Protein AF-A0A2I0L5Y5-F1 (afdb_monomer)

Organism: Punica granatum (NCBI:txid22663)

Structure (mmCIF, N/CA/C/O backbone):
data_AF-A0A2I0L5Y5-F1
#
_entry.id   AF-A0A2I0L5Y5-F1
#
loop_
_atom_site.group_PDB
_atom_site.id
_atom_site.type_symbol
_atom_site.label_atom_id
_atom_site.label_alt_id
_atom_site.label_comp_id
_atom_site.label_asym_id
_atom_site.label_entity_id
_atom_site.label_seq_id
_atom_site.pdbx_PDB_ins_code
_atom_site.Cartn_x
_atom_site.Cartn_y
_atom_site.Cartn_z
_atom_site.occupancy
_atom_site.B_iso_or_equiv
_atom_site.auth_seq_id
_atom_site.auth_comp_id
_atom_site.auth_asym_id
_atom_site.auth_atom_id
_atom_site.pdbx_PDB_model_num
ATOM 1 N N . MET A 1 1 ? 4.355 -23.983 -4.931 1.00 42.78 1 MET A N 1
ATOM 2 C CA . MET A 1 1 ? 4.659 -23.405 -3.602 1.00 42.78 1 MET A CA 1
ATOM 3 C C . MET A 1 1 ? 3.570 -22.377 -3.314 1.00 42.78 1 MET A C 1
ATOM 5 O O . MET A 1 1 ? 3.562 -21.340 -3.955 1.00 42.78 1 MET A O 1
ATOM 9 N N . SER A 1 2 ? 2.562 -22.709 -2.500 1.00 46.19 2 SER A N 1
ATOM 10 C CA . SER A 1 2 ? 1.398 -21.827 -2.298 1.00 46.19 2 SER A CA 1
ATOM 11 C C . SER A 1 2 ? 1.779 -20.660 -1.380 1.00 46.19 2 SER A C 1
ATOM 13 O O . SER A 1 2 ? 2.197 -20.878 -0.241 1.00 46.19 2 SER A O 1
ATOM 15 N N . LEU A 1 3 ? 1.670 -19.428 -1.885 1.00 51.41 3 LEU A N 1
ATOM 16 C CA . LEU A 1 3 ? 1.843 -18.189 -1.122 1.00 51.41 3 LEU A CA 1
ATOM 17 C C . LEU A 1 3 ? 0.672 -18.027 -0.138 1.00 51.41 3 LEU A C 1
ATOM 19 O O . LEU A 1 3 ? -0.303 -17.330 -0.399 1.00 51.41 3 LEU A O 1
ATOM 23 N N . LYS A 1 4 ? 0.778 -18.686 1.023 1.00 57.69 4 LYS A N 1
ATOM 24 C CA . LYS A 1 4 ? -0.238 -18.675 2.094 1.00 57.69 4 LYS A CA 1
ATOM 25 C C . LYS A 1 4 ? -0.421 -17.313 2.783 1.00 57.69 4 LYS A C 1
ATOM 27 O O . LYS A 1 4 ? -1.360 -17.163 3.558 1.00 57.69 4 LYS A O 1
ATOM 32 N N . LEU A 1 5 ? 0.450 -16.331 2.524 1.00 60.34 5 LEU A N 1
ATOM 33 C CA . LEU A 1 5 ? 0.396 -15.012 3.168 1.00 60.34 5 LEU A CA 1
ATOM 34 C C . LEU A 1 5 ? -0.904 -14.262 2.834 1.00 60.34 5 LEU A C 1
ATOM 36 O O . LEU A 1 5 ? -1.535 -13.695 3.723 1.00 60.34 5 LEU A O 1
ATOM 40 N N . PHE A 1 6 ? -1.331 -14.314 1.570 1.00 61.97 6 PHE A N 1
ATOM 41 C CA . PHE A 1 6 ? -2.494 -13.569 1.079 1.00 61.97 6 PHE A CA 1
ATOM 42 C C . PHE A 1 6 ? -3.829 -14.097 1.637 1.00 61.97 6 PHE A C 1
ATOM 44 O O . PHE A 1 6 ? -4.771 -13.331 1.833 1.00 61.97 6 PHE A O 1
ATOM 51 N N . ALA A 1 7 ? -3.873 -15.383 1.996 1.00 62.59 7 ALA A N 1
ATOM 52 C CA . ALA A 1 7 ? -5.041 -16.063 2.556 1.00 62.59 7 ALA A CA 1
ATOM 53 C C . ALA A 1 7 ? -4.993 -16.192 4.091 1.00 62.59 7 ALA A C 1
ATOM 55 O O . ALA A 1 7 ? -5.702 -17.013 4.669 1.00 62.59 7 ALA A O 1
ATOM 56 N N . SER A 1 8 ? -4.099 -15.458 4.760 1.00 70.06 8 SER A N 1
ATOM 57 C CA . SER A 1 8 ? -3.945 -15.561 6.209 1.00 70.06 8 SER A CA 1
ATOM 58 C C . SER A 1 8 ? -4.944 -14.667 6.956 1.00 70.06 8 SER A C 1
ATOM 60 O O . SER A 1 8 ? -4.992 -13.451 6.771 1.00 70.06 8 SER A O 1
ATOM 62 N N . ARG A 1 9 ? -5.696 -15.269 7.888 1.00 67.75 9 ARG A N 1
ATOM 63 C CA . ARG A 1 9 ? -6.733 -14.610 8.712 1.00 67.75 9 ARG A CA 1
ATOM 64 C C . ARG A 1 9 ? -6.267 -13.392 9.507 1.00 67.75 9 ARG A C 1
ATOM 66 O O . ARG A 1 9 ? -7.102 -12.566 9.895 1.00 67.75 9 ARG A O 1
ATOM 73 N N . GLY A 1 10 ? -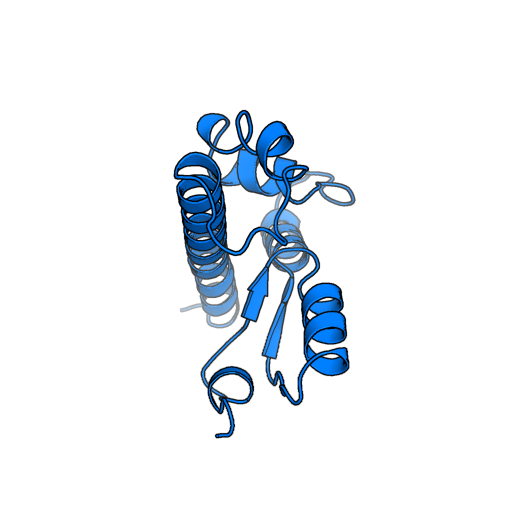4.966 -13.318 9.785 1.00 74.12 10 GLY A N 1
ATOM 74 C CA . GLY A 1 10 ? -4.327 -12.258 10.564 1.00 74.12 10 GLY A CA 1
ATOM 75 C C . GLY A 1 10 ? -3.860 -11.056 9.744 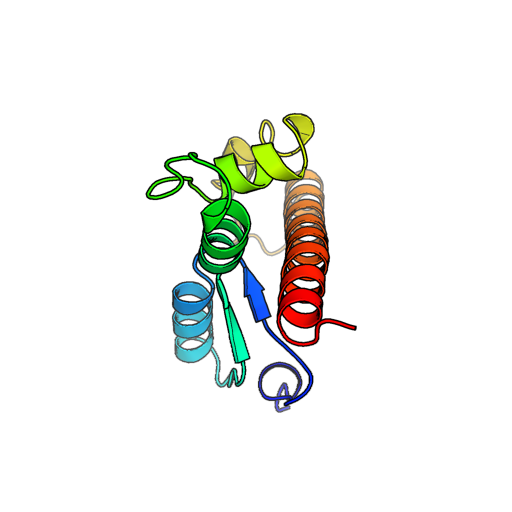1.00 74.12 10 GLY A C 1
ATOM 76 O O . GLY A 1 10 ? -3.451 -10.064 10.338 1.00 74.12 10 GLY A O 1
ATOM 77 N N . CYS A 1 11 ? -3.921 -11.112 8.412 1.00 76.56 11 CYS A N 1
ATOM 78 C CA . CYS A 1 11 ? -3.470 -10.023 7.551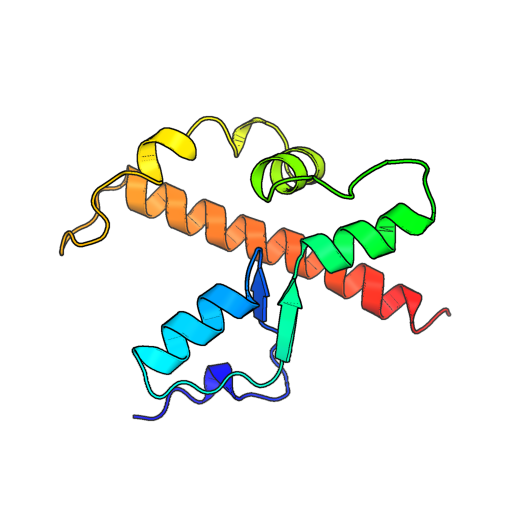 1.00 76.56 11 CYS A CA 1
ATOM 79 C C . CYS A 1 11 ? -4.656 -9.281 6.926 1.00 76.56 11 CYS A C 1
ATOM 81 O O . CYS A 1 11 ? -5.634 -9.888 6.495 1.00 76.56 11 CYS A O 1
ATOM 83 N N . ILE A 1 12 ? -4.553 -7.953 6.859 1.00 80.31 12 ILE A N 1
ATOM 84 C CA . ILE A 1 12 ? -5.469 -7.094 6.105 1.00 80.31 12 ILE A CA 1
ATOM 85 C C . ILE A 1 12 ? -4.635 -6.373 5.053 1.00 80.31 12 ILE A C 1
ATOM 87 O O . ILE A 1 12 ? -3.673 -5.685 5.388 1.00 80.31 12 ILE A O 1
ATOM 91 N N . PHE A 1 13 ? -5.004 -6.528 3.785 1.00 82.00 13 PHE A N 1
ATOM 92 C CA . PHE A 1 13 ? -4.346 -5.833 2.683 1.00 82.00 13 PHE A CA 1
ATOM 93 C C . PHE A 1 13 ? -4.943 -4.444 2.517 1.00 82.00 13 PHE A C 1
ATOM 95 O O . P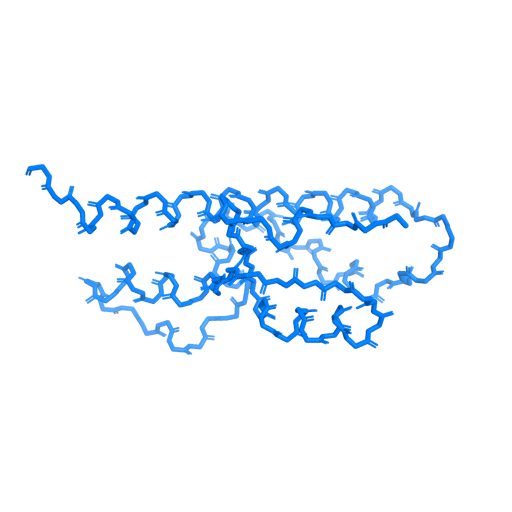HE A 1 13 ? -6.136 -4.293 2.264 1.00 82.00 13 PHE A O 1
ATOM 102 N N . VAL A 1 14 ? -4.117 -3.418 2.665 1.00 78.44 14 VAL A N 1
ATOM 103 C CA . VAL A 1 14 ? -4.570 -2.029 2.678 1.00 78.44 14 VAL A CA 1
ATOM 104 C C . VAL A 1 14 ? -3.922 -1.277 1.523 1.00 78.44 14 VAL A C 1
ATOM 106 O O . VAL A 1 14 ? -2.741 -1.458 1.242 1.00 78.44 14 VAL A O 1
ATOM 109 N N . GLY A 1 15 ? -4.700 -0.458 0.821 1.00 75.56 15 GLY A N 1
ATOM 110 C CA . GLY A 1 15 ? -4.202 0.336 -0.299 1.00 75.56 15 GLY A CA 1
ATOM 111 C C . GLY A 1 15 ? -5.303 1.142 -0.974 1.00 75.56 15 GLY A C 1
ATOM 112 O O . GLY A 1 15 ? -6.473 1.054 -0.598 1.00 75.56 15 GLY A O 1
ATOM 113 N N . VAL A 1 16 ? -4.937 1.919 -1.991 1.00 74.50 16 VAL A N 1
ATOM 114 C CA . VAL A 1 16 ? -5.908 2.603 -2.856 1.00 74.50 16 VAL A CA 1
ATOM 115 C C . VAL A 1 16 ? -6.246 1.732 -4.060 1.00 74.50 16 VAL A C 1
ATOM 117 O O . VAL A 1 16 ? -5.351 1.138 -4.670 1.00 74.50 16 VAL A O 1
ATOM 120 N N . ASP A 1 17 ? -7.547 1.616 -4.350 1.00 77.50 17 ASP A N 1
ATOM 121 C CA . ASP A 1 17 ? -8.101 0.711 -5.367 1.00 77.50 17 ASP A CA 1
ATOM 122 C C . ASP A 1 17 ? -7.654 -0.744 -5.165 1.00 77.50 17 ASP A C 1
ATOM 124 O O . ASP A 1 17 ? -7.479 -1.522 -6.105 1.00 77.50 17 ASP A O 1
ATOM 128 N N . VAL A 1 18 ? -7.483 -1.134 -3.897 1.00 83.56 18 VAL A N 1
ATOM 129 C CA . VAL A 1 18 ? -6.944 -2.445 -3.514 1.00 83.56 18 VAL A CA 1
ATOM 130 C C . VAL A 1 18 ? -7.776 -3.601 -4.079 1.00 83.56 18 VAL A C 1
ATOM 132 O O . VAL A 1 18 ? -7.215 -4.617 -4.469 1.00 83.56 18 VAL A O 1
ATOM 135 N N . ALA A 1 19 ? -9.094 -3.427 -4.219 1.00 85.81 19 ALA A N 1
ATOM 136 C CA . ALA A 1 19 ? -9.976 -4.435 -4.805 1.00 85.81 19 ALA A CA 1
ATOM 137 C C . ALA A 1 19 ? -9.644 -4.713 -6.282 1.00 85.81 19 ALA A C 1
ATOM 139 O O . ALA A 1 19 ? -9.558 -5.870 -6.686 1.00 85.81 19 ALA A O 1
ATOM 140 N N . ALA A 1 20 ? -9.408 -3.663 -7.077 1.00 83.62 20 ALA A N 1
ATOM 141 C CA . ALA A 1 20 ? -9.044 -3.803 -8.486 1.00 83.62 20 ALA A CA 1
ATOM 142 C C . ALA A 1 20 ? -7.651 -4.433 -8.641 1.00 83.62 20 ALA A C 1
ATOM 144 O O . ALA A 1 20 ? -7.452 -5.312 -9.480 1.00 83.62 20 ALA A O 1
ATOM 145 N N . LYS A 1 21 ? -6.698 -4.037 -7.784 1.00 84.31 21 LYS A N 1
ATOM 146 C CA . LYS A 1 21 ? -5.353 -4.634 -7.745 1.00 84.31 21 LYS A CA 1
ATOM 147 C C . LYS A 1 21 ? -5.405 -6.120 -7.380 1.00 84.31 21 LYS A C 1
ATOM 149 O O . LYS A 1 21 ? -4.749 -6.923 -8.036 1.00 84.31 21 LYS A O 1
ATOM 154 N N . ILE A 1 22 ? -6.219 -6.494 -6.392 1.00 86.19 22 ILE A N 1
ATOM 155 C CA . ILE A 1 22 ? -6.443 -7.893 -6.005 1.00 86.19 22 ILE A CA 1
ATOM 156 C C . ILE A 1 22 ? -7.052 -8.681 -7.160 1.00 86.19 22 ILE A C 1
ATOM 158 O O . ILE A 1 22 ? -6.498 -9.712 -7.520 1.00 86.19 22 ILE A O 1
ATOM 162 N N . ALA A 1 23 ? -8.115 -8.183 -7.796 1.00 87.00 23 ALA A N 1
ATOM 163 C CA . ALA A 1 23 ? -8.740 -8.869 -8.926 1.00 87.00 23 ALA A CA 1
ATOM 164 C C . ALA A 1 23 ? -7.739 -9.129 -10.067 1.00 87.00 23 ALA A C 1
ATOM 166 O O . ALA A 1 23 ? -7.690 -10.231 -10.614 1.00 87.00 23 ALA A O 1
ATOM 167 N N . LYS A 1 24 ? -6.877 -8.149 -10.376 1.00 85.94 24 LYS A N 1
ATOM 168 C CA . LYS A 1 24 ? -5.793 -8.317 -11.355 1.00 85.94 24 LYS A CA 1
ATOM 169 C C . LYS A 1 24 ? -4.795 -9.396 -10.920 1.00 85.94 24 LYS A C 1
ATOM 171 O O . LYS A 1 24 ? -4.438 -10.250 -11.726 1.00 85.94 24 LYS A O 1
ATOM 176 N N . LEU A 1 25 ? -4.361 -9.381 -9.659 1.00 84.38 25 LEU A N 1
ATOM 177 C CA . LEU A 1 25 ? -3.426 -10.375 -9.122 1.00 84.38 25 LEU A CA 1
ATOM 178 C C . LEU A 1 25 ? -4.019 -11.787 -9.106 1.00 84.38 25 LEU A C 1
ATOM 180 O O . LEU A 1 25 ? -3.304 -12.726 -9.423 1.00 84.38 25 LEU A O 1
ATOM 184 N N . GLN A 1 26 ? -5.3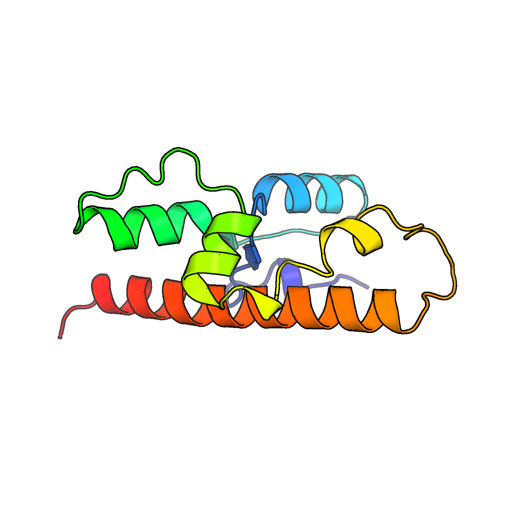05 -11.939 -8.790 1.00 84.75 26 GLN A N 1
ATOM 185 C CA . GLN A 1 26 ? -6.011 -13.225 -8.819 1.00 84.75 26 GLN A CA 1
ATOM 186 C C . GLN A 1 26 ? -6.197 -13.768 -10.242 1.00 84.75 26 GLN A C 1
ATOM 188 O O . GLN A 1 26 ? -6.200 -14.976 -10.445 1.00 84.75 26 GLN A O 1
ATOM 193 N N . GLY A 1 27 ? -6.365 -12.885 -11.232 1.00 83.06 27 GLY A N 1
ATOM 194 C CA . GLY A 1 27 ? -6.466 -13.285 -12.637 1.00 83.06 27 GLY A CA 1
ATOM 195 C C . GLY A 1 27 ? -5.127 -13.702 -13.252 1.00 83.06 27 GLY A C 1
ATOM 196 O O . GLY A 1 27 ? -5.102 -14.529 -14.158 1.00 83.06 27 GLY A O 1
ATOM 197 N N . LEU A 1 28 ? -4.016 -13.138 -12.765 1.00 83.62 28 LEU A N 1
ATOM 198 C CA . LEU A 1 28 ? -2.662 -13.430 -13.256 1.00 83.62 28 LEU A CA 1
ATOM 199 C C . LEU A 1 28 ? -1.955 -14.537 -12.464 1.00 83.62 28 LEU A C 1
ATOM 201 O O . LEU A 1 28 ? -1.046 -15.187 -12.977 1.00 83.62 28 LEU A O 1
ATOM 205 N N . HIS A 1 29 ? -2.350 -14.740 -11.211 1.00 78.69 29 HIS A N 1
ATOM 206 C CA . HIS A 1 29 ? -1.714 -15.663 -10.284 1.00 78.69 29 HIS A CA 1
ATOM 207 C C . HIS A 1 29 ? -2.773 -16.386 -9.447 1.00 78.69 29 HIS A C 1
ATOM 209 O O . HIS A 1 29 ? -3.786 -15.800 -9.081 1.00 78.69 29 HIS A O 1
ATOM 215 N N . GLU A 1 30 ? -2.506 -17.631 -9.047 1.00 79.25 30 GLU A N 1
ATOM 216 C CA . GLU A 1 30 ? -3.372 -18.420 -8.152 1.00 79.25 30 GLU A CA 1
ATOM 217 C C . GLU A 1 30 ? -3.299 -17.934 -6.686 1.00 79.25 30 GLU A C 1
ATOM 219 O O . GLU A 1 30 ? -3.022 -18.692 -5.753 1.00 79.25 30 GLU A O 1
ATOM 224 N N . LEU A 1 31 ? -3.494 -16.633 -6.471 1.00 81.62 31 LEU A N 1
ATOM 225 C CA . LEU A 1 31 ? -3.480 -15.987 -5.164 1.00 81.62 31 LEU A CA 1
ATOM 226 C C . LEU A 1 31 ? -4.904 -15.866 -4.618 1.00 81.62 31 LEU A C 1
ATOM 228 O O . LEU A 1 31 ? -5.864 -15.637 -5.348 1.00 81.62 31 LEU A O 1
ATOM 232 N N . GLN A 1 32 ? -5.043 -16.005 -3.305 1.00 78.88 32 GLN A N 1
ATOM 233 C CA . GLN A 1 32 ? -6.311 -15.859 -2.592 1.00 78.88 32 GLN A CA 1
ATOM 234 C C . GLN A 1 32 ? -6.143 -14.771 -1.542 1.00 78.88 32 GLN A C 1
ATOM 236 O O . GLN A 1 32 ? -5.148 -14.788 -0.827 1.00 78.88 32 GLN A O 1
ATOM 241 N N . PHE A 1 33 ? -7.095 -13.844 -1.454 1.00 80.88 33 PHE A N 1
ATOM 242 C CA . PHE A 1 33 ? -7.064 -12.722 -0.517 1.00 80.88 33 PHE A CA 1
ATOM 243 C C . PHE A 1 33 ? -8.281 -12.790 0.402 1.00 80.88 33 PHE A C 1
ATOM 245 O O . PHE A 1 33 ? -9.408 -12.772 -0.085 1.00 80.88 33 PHE A O 1
ATOM 252 N N . GLU A 1 34 ? -8.072 -12.869 1.719 1.00 81.31 34 GLU A N 1
ATOM 253 C CA . GLU A 1 34 ? -9.189 -13.012 2.670 1.00 81.31 34 GLU A CA 1
ATOM 254 C C . GLU A 1 34 ? -9.755 -11.662 3.131 1.00 81.31 34 GLU A C 1
ATOM 256 O O . GLU A 1 34 ? -10.969 -11.488 3.221 1.00 81.31 34 GLU A O 1
ATOM 261 N N . LYS A 1 35 ? -8.885 -10.690 3.428 1.00 84.38 35 LYS A N 1
ATOM 262 C CA . LYS A 1 35 ? -9.283 -9.371 3.935 1.00 84.38 35 LYS A CA 1
ATOM 263 C C . LYS A 1 35 ? -8.511 -8.274 3.230 1.00 84.38 35 LYS A C 1
ATOM 265 O O . LYS A 1 35 ? -7.282 -8.294 3.186 1.00 84.38 35 LYS A O 1
ATOM 270 N N . TYR A 1 36 ? -9.233 -7.273 2.751 1.00 85.75 36 TYR A N 1
ATOM 271 C CA . TYR A 1 36 ? -8.641 -6.063 2.210 1.00 85.75 36 TYR A CA 1
ATOM 272 C C . TYR A 1 36 ? -9.505 -4.846 2.504 1.00 85.75 36 TYR A C 1
ATOM 274 O O . TYR A 1 36 ? -10.717 -4.953 2.701 1.00 85.75 36 TYR A O 1
ATOM 282 N N . LEU A 1 37 ? -8.874 -3.679 2.539 1.00 82.50 37 LEU A N 1
ATOM 283 C CA . LEU A 1 37 ? -9.520 -2.438 2.920 1.00 82.50 37 LEU A CA 1
ATOM 284 C C . LEU A 1 37 ? -8.973 -1.272 2.107 1.00 82.50 37 LEU A C 1
ATOM 286 O O . LEU A 1 37 ? -7.766 -1.060 2.009 1.00 82.50 37 LEU A O 1
ATOM 290 N N . ASP A 1 38 ? -9.889 -0.514 1.512 1.00 82.12 38 ASP A N 1
ATOM 291 C CA . ASP A 1 38 ? -9.522 0.666 0.744 1.00 82.12 38 ASP A CA 1
ATOM 292 C C . ASP A 1 38 ? -9.273 1.848 1.686 1.00 82.12 38 ASP A C 1
ATOM 294 O O . ASP A 1 38 ? -10.162 2.231 2.454 1.00 82.12 38 ASP A O 1
ATOM 298 N N . ILE A 1 39 ? -8.081 2.441 1.608 1.00 75.81 39 ILE A N 1
ATOM 299 C CA . ILE A 1 39 ? -7.670 3.565 2.466 1.00 75.81 39 ILE A CA 1
ATOM 300 C C . ILE A 1 39 ? -8.630 4.753 2.319 1.00 75.81 39 ILE A C 1
ATOM 302 O O . ILE A 1 39 ? -8.937 5.421 3.305 1.00 75.81 39 ILE A O 1
ATOM 306 N N . ARG A 1 40 ? -9.195 4.985 1.127 1.00 73.81 40 ARG A N 1
ATOM 307 C CA . ARG A 1 40 ? -10.154 6.081 0.904 1.00 73.81 40 ARG A CA 1
ATOM 308 C C . ARG A 1 40 ? -11.453 5.858 1.672 1.00 73.81 40 ARG A C 1
ATOM 310 O O . ARG A 1 40 ? -12.090 6.822 2.084 1.00 73.81 40 ARG A O 1
ATOM 317 N N . LYS A 1 41 ? -11.861 4.599 1.883 1.00 76.81 41 LYS A N 1
ATOM 318 C CA . LYS A 1 41 ? -13.033 4.276 2.715 1.00 76.81 41 LYS A CA 1
ATOM 319 C C . LYS A 1 41 ? -12.750 4.569 4.186 1.00 76.81 41 LYS A C 1
ATOM 321 O O . LYS A 1 41 ? -13.607 5.138 4.850 1.00 76.81 41 LYS A O 1
ATOM 326 N N . LEU A 1 42 ? -11.555 4.226 4.671 1.00 73.69 42 LEU A N 1
ATOM 327 C CA . LEU A 1 42 ? -11.136 4.528 6.041 1.00 73.69 42 LEU A CA 1
ATOM 328 C C . LEU A 1 42 ? -11.031 6.033 6.301 1.00 73.69 42 LEU A C 1
ATOM 330 O O . LEU A 1 42 ? -11.570 6.519 7.288 1.00 73.69 42 LEU A O 1
ATOM 334 N N . ALA A 1 43 ? -10.410 6.781 5.391 1.00 68.94 43 ALA A N 1
ATOM 335 C CA . ALA A 1 43 ? -10.304 8.227 5.536 1.00 68.94 43 ALA A CA 1
ATOM 336 C C . ALA A 1 43 ? -11.674 8.924 5.496 1.00 68.94 43 ALA A C 1
ATOM 338 O O . ALA A 1 43 ? -11.923 9.823 6.292 1.00 68.94 43 ALA A O 1
ATOM 339 N N . LYS A 1 44 ? -12.607 8.458 4.650 1.00 68.06 44 LYS A N 1
ATOM 340 C CA . LYS A 1 44 ? -14.003 8.936 4.665 1.00 68.06 44 LYS A CA 1
ATOM 341 C C . LYS A 1 44 ? -14.700 8.679 6.004 1.00 68.06 44 LYS A C 1
ATOM 343 O O . LYS A 1 44 ? -15.495 9.504 6.429 1.00 68.06 44 LYS A O 1
ATOM 348 N N . LEU A 1 45 ? -14.424 7.548 6.658 1.00 66.25 45 LEU A N 1
ATOM 349 C CA . LEU A 1 45 ? -14.994 7.226 7.972 1.00 66.25 45 LEU A CA 1
ATOM 350 C C . LEU A 1 45 ? -14.430 8.108 9.089 1.00 66.25 45 LEU A C 1
ATOM 352 O O . LEU A 1 45 ? -15.191 8.521 9.956 1.00 66.25 45 LEU A O 1
ATOM 356 N N . ARG A 1 46 ? -13.131 8.425 9.048 1.00 64.38 46 ARG A N 1
ATOM 357 C CA . ARG A 1 46 ? -12.481 9.354 9.987 1.00 64.38 46 ARG A CA 1
ATOM 358 C C . ARG A 1 46 ? -13.079 10.758 9.909 1.00 64.38 46 ARG A C 1
ATOM 360 O O . ARG A 1 46 ? -13.335 11.391 10.924 1.00 64.38 46 ARG A O 1
ATOM 367 N N . GLU A 1 47 ? -13.317 11.224 8.694 1.00 59.88 47 GLU A N 1
ATOM 368 C CA . GLU A 1 47 ? -13.721 12.601 8.425 1.00 59.88 47 GLU A CA 1
ATOM 369 C C . GLU A 1 47 ? -15.241 12.794 8.415 1.00 59.88 47 GLU A C 1
ATOM 371 O O . GLU A 1 47 ? -15.710 13.915 8.364 1.00 59.88 47 GLU A O 1
ATOM 376 N N . LEU A 1 48 ? -16.051 11.744 8.581 1.00 50.28 48 LEU A N 1
ATOM 377 C CA . LEU A 1 48 ? -17.494 11.892 8.840 1.00 50.28 48 LEU A CA 1
ATOM 378 C C . LEU A 1 48 ? -17.813 12.655 10.152 1.00 50.28 48 LEU A C 1
ATOM 380 O O . LEU A 1 48 ? -18.983 12.918 10.419 1.00 50.28 48 LEU A O 1
ATOM 384 N N . GLY A 1 49 ? -16.798 13.027 10.948 1.00 46.44 49 GLY A N 1
ATOM 385 C CA . GLY A 1 49 ? -16.895 13.971 12.070 1.00 46.44 49 GLY A CA 1
ATOM 386 C C . GLY A 1 49 ? -16.502 15.428 11.761 1.00 46.44 49 GLY A C 1
ATOM 387 O O . GLY A 1 49 ? -16.688 16.276 12.628 1.00 46.44 49 GLY A O 1
ATOM 388 N N . SER A 1 50 ? -15.989 15.734 10.562 1.00 51.31 50 SER A N 1
ATOM 389 C CA . SER A 1 50 ? -15.519 17.066 10.146 1.00 51.31 50 SER A CA 1
ATOM 390 C C . SER A 1 50 ? -15.993 17.380 8.719 1.00 51.31 50 SER A C 1
ATOM 392 O O . SER A 1 50 ? -15.851 16.558 7.827 1.00 51.31 50 SER A O 1
ATOM 394 N N . ASP A 1 51 ? -16.544 18.571 8.472 1.00 46.81 51 ASP A N 1
ATOM 395 C CA . ASP A 1 51 ? -17.174 19.010 7.205 1.00 46.81 51 ASP A CA 1
ATOM 396 C C . ASP A 1 51 ? -16.236 19.095 5.969 1.00 46.81 51 ASP A C 1
ATOM 398 O O . ASP A 1 51 ? -16.140 20.129 5.304 1.00 46.81 51 ASP A O 1
ATOM 402 N N . CYS A 1 52 ? -15.524 18.030 5.601 1.00 47.25 52 CYS A N 1
ATOM 403 C CA . CYS A 1 52 ? -14.670 18.004 4.419 1.00 47.25 52 CYS A CA 1
ATOM 404 C C . CYS A 1 52 ? -15.215 17.035 3.353 1.00 47.25 52 CYS A C 1
ATOM 406 O O . CYS A 1 52 ? -15.512 15.857 3.565 1.00 47.25 52 CYS A O 1
ATOM 408 N N . ASN A 1 53 ? -15.394 17.564 2.144 1.00 48.75 53 ASN A N 1
ATOM 409 C CA . ASN A 1 53 ? -16.060 16.889 1.034 1.00 48.75 53 ASN A CA 1
ATOM 410 C C . ASN A 1 53 ? -15.087 15.931 0.306 1.00 48.75 53 ASN A C 1
ATOM 412 O O . ASN A 1 53 ? -14.744 16.128 -0.855 1.00 48.75 53 ASN A O 1
ATOM 416 N N . ILE A 1 54 ? -14.634 14.866 0.981 1.00 52.00 54 ILE A N 1
ATOM 417 C CA . ILE A 1 54 ? -13.659 13.866 0.472 1.00 52.00 54 ILE A CA 1
ATOM 418 C C . ILE A 1 54 ? -14.313 12.862 -0.495 1.00 52.00 54 ILE A C 1
ATOM 420 O O . ILE A 1 54 ? -13.812 11.766 -0.752 1.00 52.00 54 ILE A O 1
ATOM 424 N N . LYS A 1 55 ? -15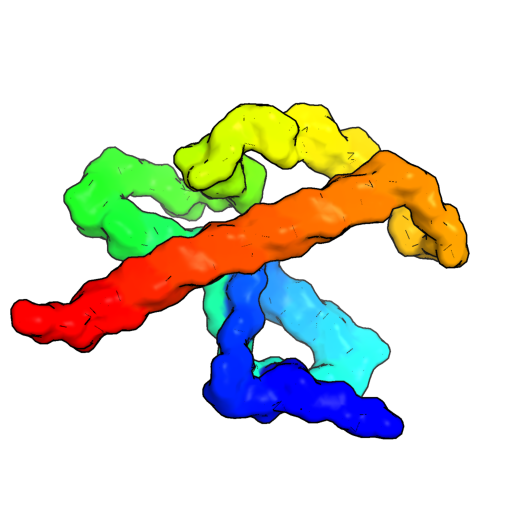.477 13.174 -1.074 1.00 47.00 55 LYS A N 1
ATOM 425 C CA . LYS A 1 55 ? -16.121 12.257 -2.029 1.00 47.00 55 LYS A CA 1
ATOM 426 C C . LYS A 1 55 ? -15.227 11.967 -3.244 1.00 47.00 55 LYS A C 1
ATOM 428 O O . LYS A 1 55 ? -15.361 10.873 -3.795 1.00 47.00 55 LYS A O 1
ATOM 433 N N . HIS A 1 56 ? -14.261 12.847 -3.526 1.00 49.88 56 HIS A N 1
ATOM 434 C CA . HIS A 1 56 ? -13.400 12.816 -4.705 1.00 49.88 56 HIS A CA 1
ATOM 435 C C . HIS A 1 56 ? -11.885 12.900 -4.451 1.00 49.88 56 HIS A C 1
ATOM 437 O O . HIS A 1 56 ? -11.179 13.114 -5.427 1.00 49.88 56 HIS A O 1
ATOM 443 N N . LEU A 1 57 ? -11.358 12.716 -3.225 1.00 53.25 57 LEU A N 1
ATOM 444 C CA . LEU A 1 57 ? -9.891 12.744 -3.095 1.00 53.25 57 LEU A CA 1
ATOM 445 C C . LEU A 1 57 ? -9.249 11.537 -3.789 1.00 53.25 57 LEU A C 1
ATOM 447 O O . LEU A 1 57 ? -9.528 10.380 -3.444 1.00 53.25 57 LEU A O 1
ATOM 451 N N . GLU A 1 58 ? -8.364 11.817 -4.740 1.00 57.28 58 GLU A N 1
ATOM 452 C CA . GLU A 1 58 ? -7.511 10.804 -5.352 1.00 57.28 58 GLU A CA 1
ATOM 453 C C . GLU A 1 58 ? -6.474 10.285 -4.337 1.00 57.28 58 GLU A C 1
ATOM 455 O O . GLU A 1 58 ? -6.184 10.930 -3.326 1.00 57.28 58 GLU A O 1
ATOM 460 N N . SER A 1 59 ? -5.895 9.099 -4.589 1.00 57.66 59 SER A N 1
ATOM 461 C CA . SER A 1 59 ? -4.835 8.504 -3.742 1.00 57.66 59 SER A CA 1
ATOM 462 C C . SER A 1 59 ? -3.740 9.506 -3.388 1.00 57.66 59 SER A C 1
ATOM 464 O O . SER A 1 59 ? -3.168 9.472 -2.301 1.00 57.66 59 SER A O 1
ATOM 466 N N . GLU A 1 60 ? -3.437 10.345 -4.369 1.00 55.34 60 GLU A N 1
ATOM 467 C CA . GLU A 1 60 ? -2.446 11.397 -4.356 1.00 55.34 60 GLU A CA 1
ATOM 468 C C . GLU A 1 60 ? -2.796 12.478 -3.323 1.00 55.34 60 GLU A C 1
ATOM 470 O O . GLU A 1 60 ? -1.998 12.767 -2.437 1.00 55.34 60 GLU A O 1
ATOM 475 N N . GLU A 1 61 ? -4.008 13.022 -3.361 1.00 61.12 61 GLU A N 1
ATOM 476 C CA . GLU A 1 61 ? -4.452 14.077 -2.444 1.00 61.12 61 GLU A CA 1
ATOM 477 C C . GLU A 1 61 ? -4.577 13.564 -1.007 1.00 61.12 61 GLU A C 1
ATOM 479 O O . GLU A 1 61 ? -4.245 14.275 -0.060 1.00 61.12 61 GLU A O 1
ATOM 484 N N . LEU A 1 62 ? -4.999 12.307 -0.836 1.00 64.06 62 LEU A N 1
ATOM 485 C CA . LEU A 1 62 ? -5.092 11.676 0.477 1.00 64.06 62 LEU A CA 1
ATOM 486 C C . LEU A 1 62 ? -3.701 11.429 1.081 1.00 64.06 62 LEU A C 1
ATOM 488 O O . LEU A 1 62 ? -3.472 11.690 2.261 1.00 64.06 62 LEU A O 1
ATOM 492 N N . ALA A 1 63 ? -2.758 10.957 0.263 1.00 57.44 63 ALA A N 1
ATOM 493 C CA . ALA A 1 63 ? -1.363 10.798 0.656 1.00 57.44 63 ALA A CA 1
ATOM 494 C C . ALA A 1 63 ? -0.706 12.152 0.961 1.00 57.44 63 ALA A C 1
ATOM 496 O O . ALA A 1 63 ? 0.064 12.251 1.912 1.00 57.44 63 ALA A O 1
ATOM 497 N N . LEU A 1 64 ? -1.040 13.200 0.205 1.00 61.38 64 LEU A N 1
ATOM 498 C CA . LEU A 1 64 ? -0.532 14.557 0.405 1.00 61.38 64 LEU A CA 1
ATOM 499 C C . LEU A 1 64 ? -1.077 15.172 1.704 1.00 61.38 64 LEU A C 1
ATOM 501 O O . LEU A 1 64 ? -0.312 15.766 2.460 1.00 61.38 64 LEU A O 1
ATOM 505 N N . ALA A 1 65 ? -2.362 14.964 2.005 1.00 60.44 65 ALA A N 1
ATOM 506 C CA . ALA A 1 65 ? -2.988 15.407 3.250 1.00 60.44 65 ALA A CA 1
ATOM 507 C C . ALA A 1 65 ? -2.437 14.682 4.490 1.00 60.44 65 ALA A C 1
ATOM 509 O O . ALA A 1 65 ? -2.338 15.281 5.558 1.00 60.44 65 ALA A O 1
ATOM 510 N N . LEU A 1 66 ? -2.071 13.403 4.357 1.00 58.34 66 LEU A N 1
ATOM 511 C CA . LEU A 1 66 ? -1.657 12.565 5.487 1.00 58.34 66 LEU A CA 1
ATOM 512 C C . LEU A 1 66 ? -0.131 12.449 5.662 1.00 58.34 66 LEU A C 1
ATOM 514 O O . LEU A 1 66 ? 0.320 12.156 6.765 1.00 58.34 66 LEU A O 1
ATOM 518 N N . MET A 1 67 ? 0.671 12.669 4.613 1.00 58.06 67 MET A N 1
ATOM 519 C CA . MET A 1 67 ? 2.139 12.506 4.642 1.00 58.06 67 MET A CA 1
ATOM 520 C C . MET A 1 67 ? 2.924 13.700 4.068 1.00 58.06 67 MET A C 1
ATOM 522 O O . MET A 1 67 ? 4.153 13.700 4.127 1.00 58.06 67 MET A O 1
ATOM 526 N N . GLY A 1 68 ? 2.251 14.728 3.539 1.00 56.22 68 GLY A N 1
ATOM 527 C CA . GLY A 1 68 ? 2.876 15.965 3.056 1.00 56.22 68 GLY A CA 1
ATOM 528 C C . GLY A 1 68 ? 3.300 15.968 1.579 1.00 56.22 68 GLY A C 1
ATOM 529 O O . GLY A 1 68 ? 3.233 14.971 0.861 1.00 56.22 68 GLY A O 1
ATOM 530 N N . SER A 1 69 ? 3.739 17.139 1.104 1.00 52.00 69 SER A N 1
ATOM 531 C CA . SER A 1 69 ? 3.980 17.448 -0.320 1.00 52.00 69 SER A CA 1
ATOM 532 C C . SER A 1 69 ? 5.246 16.830 -0.926 1.00 52.00 69 SER A C 1
ATOM 534 O O . SER A 1 69 ? 5.335 16.700 -2.149 1.00 52.00 69 SER A O 1
ATOM 536 N N . TYR A 1 70 ? 6.209 16.423 -0.094 1.00 50.00 70 TYR A N 1
ATOM 537 C CA . TYR A 1 70 ? 7.463 15.802 -0.536 1.00 50.00 70 TYR A CA 1
ATOM 538 C C . TYR A 1 70 ? 7.213 14.477 -1.281 1.00 50.00 70 TYR A C 1
ATOM 540 O O . TYR A 1 70 ? 7.842 14.203 -2.295 1.00 50.00 70 TYR A O 1
ATOM 548 N N . PHE A 1 71 ? 6.189 13.723 -0.870 1.00 55.03 71 PHE A N 1
ATOM 549 C CA . PHE A 1 71 ? 5.854 12.398 -1.404 1.00 55.03 71 PHE A CA 1
ATOM 550 C C . PHE A 1 71 ? 5.297 12.369 -2.834 1.00 55.03 71 PHE A C 1
ATOM 552 O O . PHE A 1 71 ? 5.125 11.292 -3.398 1.00 55.03 71 PHE A O 1
ATOM 559 N N . MET A 1 72 ? 4.934 13.517 -3.405 1.00 54.31 72 MET A N 1
ATOM 560 C CA . MET A 1 72 ? 4.055 13.583 -4.580 1.00 54.31 72 MET A CA 1
ATOM 561 C C . MET A 1 72 ? 4.748 14.090 -5.842 1.00 54.31 72 MET A C 1
ATOM 563 O O . MET A 1 72 ? 4.347 13.759 -6.957 1.00 54.31 72 MET A O 1
ATOM 567 N N . LYS A 1 73 ? 5.813 14.878 -5.684 1.00 50.38 73 LYS A N 1
ATOM 568 C CA . LYS A 1 73 ? 6.462 15.577 -6.800 1.00 50.38 73 LYS A CA 1
ATOM 569 C C . LYS A 1 73 ? 7.233 14.631 -7.730 1.00 50.38 73 LYS A C 1
ATOM 571 O O . LYS A 1 73 ? 7.283 14.872 -8.934 1.00 50.38 73 LYS A O 1
ATOM 576 N N . GLU A 1 74 ? 7.769 13.536 -7.195 1.00 55.31 74 GLU A N 1
ATOM 577 C CA . GLU A 1 74 ? 8.485 12.502 -7.958 1.00 55.31 74 GLU A CA 1
ATOM 578 C C . GLU A 1 74 ? 7.576 11.385 -8.482 1.00 55.31 74 GLU A C 1
ATOM 580 O O . GLU A 1 74 ? 7.937 10.694 -9.437 1.00 55.31 74 GLU A O 1
ATOM 585 N N . LYS A 1 75 ? 6.356 11.244 -7.939 1.00 56.44 75 LYS A N 1
ATOM 586 C CA . LYS A 1 75 ? 5.489 10.109 -8.270 1.00 56.44 75 LYS A CA 1
ATOM 587 C C . LYS A 1 75 ? 5.062 10.058 -9.732 1.00 56.44 75 LYS A C 1
ATOM 589 O O . LYS A 1 75 ? 5.112 8.994 -10.337 1.00 56.44 75 LYS A O 1
ATOM 594 N N . ARG A 1 76 ? 4.695 11.192 -10.334 1.00 59.44 76 ARG A N 1
ATOM 595 C CA . ARG A 1 76 ? 4.144 11.206 -11.704 1.00 59.44 76 ARG A CA 1
ATOM 596 C C . ARG A 1 76 ? 5.147 10.834 -12.788 1.00 59.44 76 ARG A C 1
ATOM 598 O O . ARG A 1 76 ? 4.754 10.245 -13.787 1.00 59.44 76 ARG A O 1
ATOM 605 N N . LYS A 1 77 ? 6.426 11.180 -12.617 1.00 63.12 77 LYS A N 1
ATOM 606 C CA . LYS A 1 77 ? 7.454 10.870 -13.623 1.00 63.12 77 LYS A CA 1
ATOM 607 C C . LYS A 1 77 ? 7.783 9.379 -13.643 1.00 63.12 77 LYS A C 1
ATOM 609 O O . LYS A 1 77 ? 7.905 8.803 -14.717 1.00 63.12 77 LYS A O 1
ATOM 614 N N . LEU A 1 78 ? 7.882 8.765 -12.465 1.00 67.69 78 LEU A N 1
ATOM 615 C CA . LEU A 1 78 ? 8.276 7.364 -12.321 1.00 67.69 78 LEU A CA 1
ATOM 616 C C . LEU A 1 78 ? 7.091 6.399 -12.440 1.00 67.69 78 LEU A C 1
ATOM 618 O O . LEU A 1 78 ? 7.270 5.287 -12.928 1.00 67.69 78 LEU A O 1
ATOM 622 N N . ALA A 1 79 ? 5.865 6.825 -12.115 1.00 64.94 79 ALA A N 1
ATOM 623 C CA . ALA A 1 79 ? 4.666 6.004 -12.301 1.00 64.94 79 ALA A CA 1
ATOM 624 C C . ALA A 1 79 ? 4.461 5.570 -13.765 1.00 64.94 79 ALA A C 1
ATOM 626 O O . ALA A 1 79 ? 4.006 4.455 -14.010 1.00 64.94 79 ALA A O 1
ATOM 627 N N . CYS A 1 80 ? 4.853 6.414 -14.727 1.00 66.75 80 CYS A N 1
ATOM 628 C CA . CYS A 1 80 ? 4.772 6.137 -16.166 1.00 66.75 80 CYS A CA 1
ATOM 629 C C . CYS A 1 80 ? 6.069 5.556 -16.767 1.00 66.75 80 CYS A C 1
ATOM 631 O O . CYS A 1 80 ? 6.187 5.479 -17.990 1.00 66.75 80 CYS A O 1
ATOM 633 N N . SER A 1 81 ? 7.055 5.195 -15.940 1.00 80.62 81 SER A N 1
ATOM 634 C CA . SER A 1 81 ? 8.303 4.568 -16.397 1.00 80.62 81 SER A CA 1
ATOM 635 C C . SER A 1 81 ? 8.094 3.098 -16.801 1.00 80.62 81 SER A C 1
ATOM 637 O O . SER A 1 81 ? 7.039 2.512 -16.551 1.00 80.62 81 SER A O 1
ATOM 639 N N . ASN A 1 82 ? 9.084 2.488 -17.462 1.00 85.12 82 ASN A N 1
ATOM 640 C CA . ASN A 1 82 ? 8.979 1.097 -17.905 1.00 85.12 82 ASN A CA 1
ATOM 641 C C . ASN A 1 82 ? 9.192 0.113 -16.738 1.00 85.12 82 ASN A C 1
ATOM 643 O O . ASN A 1 82 ? 10.330 -0.153 -16.347 1.00 85.12 82 ASN A O 1
ATOM 647 N N . TRP A 1 83 ? 8.096 -0.447 -16.220 1.00 87.38 83 TRP A N 1
ATOM 648 C CA . TRP A 1 83 ? 8.092 -1.433 -15.130 1.00 87.38 83 TRP A CA 1
ATOM 649 C C . TRP A 1 83 ? 8.347 -2.877 -15.584 1.00 87.38 83 TRP A C 1
ATOM 651 O O . TRP A 1 83 ? 8.581 -3.739 -14.740 1.00 87.38 83 TRP A O 1
ATOM 661 N N . ASP A 1 84 ? 8.346 -3.140 -16.894 1.00 87.69 84 ASP A N 1
ATOM 662 C CA . ASP A 1 84 ? 8.622 -4.472 -17.451 1.00 87.69 84 ASP A CA 1
ATOM 663 C C . ASP A 1 84 ? 10.131 -4.731 -17.623 1.00 87.69 84 ASP A C 1
ATOM 665 O O . ASP A 1 84 ? 10.557 -5.813 -18.039 1.00 87.69 84 ASP A O 1
ATOM 669 N N . ASN A 1 85 ? 10.971 -3.744 -17.295 1.00 89.12 85 ASN A N 1
ATOM 670 C CA . ASN A 1 85 ? 12.417 -3.904 -17.303 1.00 89.12 85 ASN A CA 1
ATOM 671 C C . ASN A 1 85 ? 12.856 -4.956 -16.276 1.00 89.12 85 ASN A C 1
ATOM 673 O O . ASN A 1 85 ? 12.532 -4.884 -15.093 1.00 89.12 85 ASN A O 1
ATOM 677 N N . ARG A 1 86 ? 13.695 -5.902 -16.716 1.00 91.38 86 ARG A N 1
ATOM 678 C CA . ARG A 1 86 ? 14.278 -6.933 -15.838 1.00 91.38 86 ARG A CA 1
ATOM 679 C C . ARG A 1 86 ? 15.113 -6.338 -14.696 1.00 91.38 86 ARG A C 1
ATOM 681 O O . ARG A 1 86 ? 15.219 -6.954 -13.639 1.00 91.38 86 ARG A O 1
ATOM 688 N N . VAL A 1 87 ? 15.741 -5.189 -14.936 1.00 91.88 87 VAL A N 1
ATOM 689 C CA . VAL A 1 87 ? 16.526 -4.437 -13.952 1.00 91.88 87 VAL A CA 1
ATOM 690 C C . VAL A 1 87 ? 15.930 -3.039 -13.877 1.00 91.88 87 VAL A C 1
ATOM 692 O O . VAL A 1 87 ? 15.947 -2.317 -14.873 1.00 91.88 87 VAL A O 1
ATOM 695 N N . LEU A 1 88 ? 15.377 -2.700 -12.716 1.00 90.62 88 LEU A N 1
ATOM 696 C CA . LEU A 1 88 ? 14.863 -1.365 -12.424 1.00 90.62 88 LEU A CA 1
ATOM 697 C C . LEU A 1 88 ? 16.023 -0.436 -12.056 1.00 90.62 88 LEU A C 1
ATOM 699 O O . LEU A 1 88 ? 17.019 -0.887 -11.483 1.00 90.62 88 LEU A O 1
ATOM 703 N N . ASP A 1 89 ? 15.893 0.848 -12.377 1.00 89.44 89 ASP A N 1
ATOM 704 C CA . ASP A 1 89 ? 16.841 1.857 -11.906 1.00 89.44 89 ASP A CA 1
ATOM 705 C C . ASP A 1 89 ? 16.605 2.213 -10.425 1.00 89.44 89 ASP A C 1
ATOM 707 O O . ASP A 1 89 ? 15.602 1.831 -9.812 1.00 89.44 89 ASP A O 1
ATOM 711 N N . MET A 1 90 ? 17.571 2.909 -9.819 1.00 89.12 90 MET A N 1
ATOM 712 C CA . MET A 1 90 ? 17.499 3.257 -8.396 1.00 89.12 90 MET A CA 1
ATOM 713 C C . MET A 1 90 ? 16.323 4.181 -8.075 1.00 89.12 90 MET A C 1
ATOM 715 O O . MET A 1 90 ? 15.735 4.030 -7.006 1.00 89.12 90 MET A O 1
ATOM 719 N N . ASP A 1 91 ? 15.936 5.058 -8.998 1.00 84.94 91 ASP A N 1
ATOM 720 C CA . ASP A 1 91 ? 14.824 5.987 -8.798 1.00 84.94 91 ASP A CA 1
ATOM 721 C C . ASP A 1 91 ? 13.494 5.215 -8.770 1.00 84.94 91 ASP A C 1
ATOM 723 O O . ASP A 1 91 ? 12.645 5.445 -7.907 1.00 84.94 91 ASP A O 1
ATOM 727 N N . GLN A 1 92 ? 13.321 4.232 -9.660 1.00 86.25 92 GLN A N 1
ATOM 728 C CA . GLN A 1 92 ? 12.183 3.312 -9.664 1.00 86.25 92 GLN A CA 1
ATOM 729 C C . GLN A 1 92 ? 12.112 2.495 -8.367 1.00 86.25 92 GLN A C 1
ATOM 731 O O . GLN A 1 92 ? 11.029 2.356 -7.792 1.00 86.25 92 GLN A O 1
ATOM 736 N N . VAL A 1 93 ? 13.248 1.964 -7.894 1.00 87.00 93 VAL A N 1
ATOM 737 C CA . VAL A 1 93 ? 13.327 1.187 -6.643 1.00 87.00 93 VAL A CA 1
ATOM 738 C C . VAL A 1 93 ? 12.980 2.052 -5.433 1.00 87.00 93 VAL A C 1
ATOM 740 O O . VAL A 1 93 ? 12.178 1.636 -4.589 1.00 87.00 93 VAL A O 1
ATOM 743 N N . GLU A 1 94 ? 13.548 3.252 -5.343 1.00 84.00 94 GLU A N 1
ATOM 744 C CA . GLU A 1 94 ? 13.246 4.204 -4.277 1.00 84.00 94 GLU A CA 1
ATOM 745 C C . GLU A 1 94 ? 11.759 4.555 -4.291 1.00 84.00 94 GLU A C 1
ATOM 747 O O . GLU A 1 94 ? 11.079 4.405 -3.274 1.00 84.00 94 GLU A O 1
ATOM 752 N N . HIS A 1 95 ? 11.218 4.889 -5.462 1.00 79.50 95 HIS A N 1
ATOM 753 C CA . HIS A 1 95 ? 9.813 5.234 -5.633 1.00 79.50 95 HIS A CA 1
ATOM 754 C C . HIS A 1 95 ? 8.858 4.142 -5.128 1.00 79.50 95 HIS A C 1
ATOM 756 O O . HIS A 1 95 ? 7.960 4.445 -4.338 1.00 79.50 95 HIS A O 1
ATOM 762 N N . VAL A 1 96 ? 9.036 2.875 -5.530 1.00 79.50 96 VAL A N 1
ATOM 763 C CA . VAL A 1 96 ? 8.136 1.793 -5.070 1.00 79.50 96 VAL A CA 1
ATOM 764 C C . VAL A 1 96 ? 8.301 1.491 -3.588 1.00 79.50 96 VAL A C 1
ATOM 766 O O . VAL A 1 96 ? 7.326 1.148 -2.918 1.00 79.50 96 VAL A O 1
ATOM 769 N N . THR A 1 97 ? 9.515 1.635 -3.058 1.00 84.19 97 THR A N 1
ATOM 770 C CA . THR A 1 97 ? 9.793 1.390 -1.639 1.00 84.19 97 THR A CA 1
ATOM 771 C C . THR A 1 97 ? 9.131 2.458 -0.775 1.00 84.19 97 THR A C 1
ATOM 773 O O . THR A 1 97 ? 8.469 2.147 0.217 1.00 84.19 97 THR A O 1
ATOM 776 N N . VAL A 1 98 ? 9.254 3.715 -1.193 1.00 78.94 98 VAL A N 1
ATOM 777 C CA . VAL A 1 98 ? 8.622 4.871 -0.563 1.00 78.94 98 VAL A CA 1
ATOM 778 C C . VAL A 1 98 ? 7.096 4.746 -0.632 1.00 78.94 98 VAL A C 1
ATOM 780 O O . VAL A 1 98 ? 6.436 4.905 0.395 1.00 78.94 98 VAL A O 1
ATOM 783 N N . ASP A 1 99 ? 6.521 4.374 -1.783 1.00 74.69 99 ASP A N 1
ATOM 784 C CA . ASP A 1 99 ? 5.073 4.156 -1.936 1.00 74.69 99 ASP A CA 1
ATOM 785 C C . ASP A 1 99 ? 4.533 3.025 -1.039 1.00 74.69 99 ASP A C 1
ATOM 787 O O . ASP A 1 99 ? 3.484 3.171 -0.396 1.00 74.69 99 ASP A O 1
ATOM 791 N N . ALA A 1 100 ? 5.274 1.918 -0.928 1.00 79.06 100 ALA A N 1
ATOM 792 C CA . ALA A 1 100 ? 4.922 0.802 -0.056 1.00 79.06 100 ALA A CA 1
ATOM 793 C C . ALA A 1 100 ? 4.988 1.189 1.432 1.00 79.06 100 ALA A C 1
ATOM 795 O O . ALA A 1 100 ? 4.057 0.894 2.189 1.00 79.06 100 ALA A O 1
ATOM 796 N N . TYR A 1 101 ? 6.050 1.884 1.853 1.00 80.69 101 TYR A N 1
ATOM 797 C CA . TYR A 1 101 ? 6.207 2.360 3.230 1.00 80.69 101 TYR A CA 1
ATOM 798 C C . TYR A 1 101 ? 5.099 3.342 3.621 1.00 80.69 101 TYR A C 1
ATOM 800 O O . TYR A 1 101 ? 4.466 3.188 4.667 1.00 80.69 101 TYR A O 1
ATOM 808 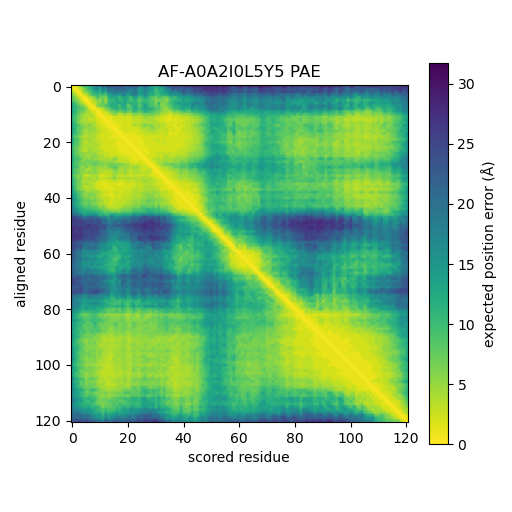N N . ALA A 1 102 ? 4.810 4.303 2.745 1.00 75.12 102 ALA A N 1
ATOM 809 C CA . ALA A 1 102 ? 3.687 5.218 2.880 1.00 75.12 102 ALA A CA 1
ATOM 810 C C . ALA A 1 102 ? 2.362 4.484 3.092 1.00 75.12 102 ALA A C 1
ATOM 812 O O . ALA A 1 102 ? 1.639 4.749 4.052 1.00 75.12 102 ALA A O 1
ATOM 813 N N . SER A 1 103 ? 2.057 3.530 2.210 1.00 73.25 103 SER A N 1
ATOM 814 C CA . SER A 1 103 ? 0.824 2.744 2.275 1.00 73.25 103 SER A CA 1
ATOM 815 C C . SER A 1 103 ? 0.707 1.974 3.592 1.00 73.25 103 SER A C 1
ATOM 817 O O . SER A 1 103 ? -0.374 1.928 4.183 1.00 73.25 103 SER A O 1
ATOM 819 N N . TYR A 1 104 ? 1.817 1.423 4.093 1.00 78.44 104 TYR A N 1
ATOM 820 C CA . TYR A 1 104 ? 1.867 0.770 5.399 1.00 78.44 104 TYR A CA 1
ATOM 821 C C . TYR A 1 104 ? 1.604 1.747 6.548 1.00 78.44 104 TYR A C 1
ATOM 823 O O . TYR A 1 104 ? 0.778 1.452 7.408 1.00 78.44 104 TYR A O 1
ATOM 831 N N . MET A 1 105 ? 2.263 2.908 6.566 1.00 79.00 105 MET A N 1
ATOM 832 C CA . MET A 1 105 ? 2.079 3.903 7.627 1.00 79.00 105 MET A CA 1
ATOM 833 C C . MET A 1 105 ? 0.646 4.439 7.652 1.00 79.00 105 MET A C 1
ATOM 835 O O . MET A 1 105 ? 0.031 4.487 8.716 1.00 79.00 105 MET A O 1
ATOM 839 N N . LEU A 1 106 ? 0.081 4.750 6.482 1.00 74.38 106 LEU A N 1
ATOM 840 C CA . LEU A 1 106 ? -1.317 5.158 6.333 1.00 74.38 106 LEU A CA 1
ATOM 841 C C . LEU A 1 106 ? -2.278 4.077 6.819 1.00 74.38 106 LEU A C 1
ATOM 843 O O . LEU A 1 106 ? -3.183 4.355 7.606 1.00 74.38 106 LEU A O 1
ATOM 847 N N . GLY A 1 107 ? -2.068 2.838 6.369 1.00 76.56 107 GLY A N 1
ATOM 848 C CA . GLY A 1 107 ? -2.869 1.698 6.788 1.00 76.56 107 GLY A CA 1
ATOM 849 C C . GLY A 1 107 ? -2.794 1.482 8.294 1.00 76.56 107 GLY A C 1
ATOM 850 O O . GLY A 1 107 ? -3.829 1.352 8.932 1.00 76.56 107 GLY A O 1
ATOM 851 N N . LYS A 1 108 ? -1.597 1.516 8.883 1.00 81.06 108 LYS A N 1
ATOM 852 C CA . LYS A 1 108 ? -1.389 1.359 10.325 1.00 81.06 108 LYS A CA 1
ATOM 853 C C . LYS A 1 108 ? -2.126 2.432 11.124 1.00 81.06 108 LYS A C 1
ATOM 855 O O . LYS A 1 108 ? -2.836 2.081 12.059 1.00 81.06 108 LYS A O 1
ATOM 860 N N . THR A 1 109 ? -1.984 3.707 10.762 1.00 77.44 109 THR A N 1
ATOM 861 C CA . THR A 1 109 ? -2.653 4.814 11.463 1.00 77.44 109 THR A CA 1
ATOM 862 C C . THR A 1 109 ? -4.169 4.673 11.378 1.00 77.44 109 THR A C 1
ATOM 864 O O . THR A 1 109 ? -4.836 4.599 12.404 1.00 77.44 109 THR A O 1
ATOM 867 N N . LEU A 1 110 ? -4.715 4.535 10.168 1.00 72.69 110 LEU A N 1
ATOM 868 C CA . LEU A 1 110 ? -6.164 4.507 9.970 1.00 72.69 110 LEU A CA 1
ATOM 869 C C . LEU A 1 110 ? -6.821 3.219 10.483 1.00 72.69 110 LEU A C 1
ATOM 871 O O . LEU A 1 110 ? -7.946 3.262 10.973 1.00 72.69 110 LEU A O 1
ATOM 875 N N . VAL A 1 111 ? -6.155 2.064 10.367 1.00 74.69 111 VAL A N 1
ATOM 876 C CA . VAL A 1 111 ? -6.676 0.792 10.895 1.00 74.69 111 VAL A CA 1
ATOM 877 C C . VAL A 1 111 ? -6.634 0.786 12.418 1.00 74.69 111 VAL A C 1
ATOM 879 O O . VAL A 1 111 ? -7.615 0.360 13.018 1.00 74.69 111 VAL A O 1
ATOM 882 N N . ASN A 1 112 ? -5.560 1.275 13.047 1.00 75.88 112 ASN A N 1
ATOM 883 C CA . ASN A 1 112 ? -5.509 1.383 14.506 1.00 75.88 112 ASN A CA 1
ATOM 884 C C . ASN A 1 112 ? -6.596 2.333 15.022 1.00 75.88 112 ASN A C 1
ATOM 886 O O . ASN A 1 112 ? -7.383 1.927 15.868 1.00 75.88 112 ASN A O 1
ATOM 890 N N . GLU A 1 113 ? -6.719 3.531 14.438 1.00 70.19 113 GLU A N 1
ATOM 891 C CA . GLU A 1 113 ? -7.787 4.483 14.779 1.00 70.19 113 GLU A CA 1
ATOM 892 C C . GLU A 1 113 ? -9.185 3.858 14.617 1.00 70.19 113 GLU A C 1
ATOM 894 O O . GLU A 1 113 ? -10.052 4.015 15.476 1.00 70.19 113 GLU A O 1
ATOM 899 N N . PHE A 1 114 ? -9.415 3.102 13.538 1.00 68.75 114 PHE A N 1
ATOM 900 C CA . PHE A 1 114 ? -10.691 2.424 13.301 1.00 68.75 114 PHE A CA 1
ATOM 901 C C . PHE A 1 114 ? -10.981 1.301 14.308 1.00 68.75 114 PHE A C 1
ATOM 903 O O . PHE A 1 114 ? -12.133 1.108 14.704 1.00 68.75 114 PHE A O 1
ATOM 910 N N . LEU A 1 115 ? -9.963 0.531 14.699 1.00 69.50 115 LEU A N 1
ATOM 911 C CA . LEU A 1 115 ? -10.102 -0.517 15.709 1.00 69.50 115 LEU A CA 1
ATOM 912 C C . LEU A 1 115 ? -10.363 0.081 17.095 1.00 69.50 115 LEU A C 1
ATOM 914 O O . LEU A 1 115 ? -11.247 -0.411 17.796 1.00 69.50 115 LEU A O 1
ATOM 918 N N . ASP A 1 116 ? -9.670 1.164 17.445 1.00 69.00 116 ASP A N 1
ATOM 919 C CA . ASP A 1 116 ? -9.863 1.889 18.703 1.00 69.00 116 ASP A CA 1
ATOM 920 C C . ASP A 1 116 ? -11.273 2.498 18.784 1.00 69.00 116 ASP A C 1
ATOM 922 O O . ASP A 1 116 ? -11.959 2.349 19.794 1.00 69.00 116 ASP A O 1
ATOM 926 N N . ALA A 1 117 ? -11.776 3.090 17.694 1.00 63.19 117 ALA A N 1
ATOM 927 C CA . ALA A 1 117 ? -13.136 3.635 17.628 1.00 63.19 117 ALA A CA 1
ATOM 928 C C . ALA A 1 117 ? -14.240 2.572 17.805 1.00 63.19 117 ALA A C 1
ATOM 930 O O . ALA A 1 117 ? -15.350 2.891 18.231 1.00 63.19 117 ALA A O 1
ATOM 931 N N . ARG A 1 118 ? -13.962 1.302 17.480 1.00 64.19 118 ARG A N 1
ATOM 932 C CA . ARG A 1 118 ? -14.899 0.182 17.684 1.00 64.19 118 ARG A CA 1
ATOM 933 C C . ARG A 1 118 ? -14.846 -0.424 19.082 1.00 64.19 118 ARG A C 1
ATOM 935 O O . ARG A 1 118 ? -15.711 -1.240 19.393 1.00 64.19 118 ARG A O 1
ATOM 942 N N . ASN A 1 119 ? -13.861 -0.057 19.897 1.00 57.16 119 ASN A N 1
ATOM 943 C CA . ASN A 1 119 ? -13.688 -0.593 21.240 1.00 57.16 119 ASN A CA 1
ATOM 944 C C . ASN A 1 119 ? -13.393 0.548 22.233 1.00 57.16 119 ASN A C 1
ATOM 946 O O . ASN A 1 119 ? -12.286 0.622 22.774 1.00 57.16 119 ASN A O 1
ATOM 950 N N . PRO A 1 120 ? -14.354 1.472 22.440 1.00 54.16 120 PRO A N 1
ATOM 951 C CA . PRO A 1 120 ? -14.164 2.589 23.355 1.00 54.16 120 PRO A CA 1
ATOM 952 C C . PRO A 1 120 ? -13.917 2.052 24.770 1.00 54.16 120 PRO A C 1
ATOM 954 O O . PRO A 1 120 ? -14.669 1.204 25.253 1.00 54.16 120 PRO A O 1
ATOM 957 N N . LYS A 1 121 ? -12.828 2.513 25.395 1.00 51.66 121 LYS A N 1
ATOM 958 C CA . LYS A 1 121 ? -12.553 2.271 26.818 1.00 51.66 121 LYS A CA 1
ATOM 959 C C . LYS A 1 121 ? -13.603 2.927 27.704 1.00 51.66 121 LYS A C 1
ATOM 961 O O . LYS A 1 121 ? -14.058 4.034 27.339 1.00 51.66 121 LYS A O 1
#

Mean predicted aligned error: 10.28 Å

Nearest PDB structures (foldseek):
  6k18-assembly1_A  TM=4.143E-01  e=2.920E-04  Homo sapiens
  6k1d-assembly1_A  TM=4.233E-01  e=5.766E-04  Homo sapiens
  6k1d-assembly1_B  TM=4.338E-01  e=1.755E-03  Homo sapiens
  6k17-assembly1_A  TM=4.019E-01  e=6.047E-03  Homo sapiens

pLDDT: mean 70.56, std 13.14, range [42.78, 91.88]

Radius of gyration: 16.21 Å; Cα contacts (8 Å, |Δi|>4): 85; chains: 1; bounding box: 35×42×45 Å

Solvent-accessible surface area (backbone atoms only — not comparable to full-atom values): 7446 Å² total; per-residue (Å²): 134,84,73,60,70,50,55,31,92,88,49,71,48,55,30,72,63,38,68,63,54,48,54,51,46,42,75,78,36,101,57,50,77,73,45,70,44,42,49,66,60,50,53,51,62,67,38,76,81,48,102,64,87,66,90,74,64,49,70,64,56,51,45,34,75,76,71,35,71,81,75,54,75,62,44,70,67,53,72,75,48,81,80,85,49,94,72,74,54,70,67,55,52,48,50,54,51,51,53,51,51,48,40,50,52,53,38,51,53,51,50,50,53,55,54,47,72,74,56,75,128

InterPro domains:
  IPR012337 Ribonuclease H-like superfamily [SSF53098] (4-111)
  IPR036397 Ribonuclease H superfamily [G3DSA:3.30.420.10] (2-112)
  IPR051132 3'-5' Exonuclease domain-containing protein [PTHR13620] (4-112)

Foldseek 3Di:
DAPCVQVDPPDEAEEAVVVVVVVVCVVVDVGDHDHYDYLLVLVVVVCVVPPDPSVDDDSLNVLCVVPNDVLRPLQPVLVPDDPVDPDDDPSNVVNVVSVVVSRVVSCVVSVVVVVCVVPPD

Sequence (121 aa):
MSLKLFASRGCIFVGVDVAAKIAKLQGLHELQFEKYLDIRKLAKLRELGSDCNIKHLESEELALALMGSYFMKEKRKLACSNWDNRVLDMDQVEHVTVDAYASYMLGKTLVNEFLDARNPK

Secondary structure (DSSP, 8-state):
---TTTT-TT--EEETTHHHHHHHHHHHS----S-EEEHHHHHHHHHTTS---GGG--HHHHHHHHH-GGGTTTHHHHHTS-TT-SS--HHHHHHHHHHHHHHHHHHHHHHHHHHHHTS--

=== Feature glossary ===
Legend for the data blocks above and below:

— What the protein is —

The amino-acid sequence is the protein's primary structure: the linear order of residues from the N-terminus to the C-terminus, written in one-letter code. Everything else here — the 3D coordinates, the secondary structure, the domain annotations — is ultimately a consequence of this string.

Functional annotations link the protein to curated databases. InterPro entries identify conserved domains and families by matching the sequence against member-database signatures (Pfam, PROSITE, CDD, …). Gene Ontology (GO) terms describe molecular function, biological process, and cellular component in a controlled vocabulary. CATH places the structure in a hierarchical fold classification (Class/Architecture/Topology/Homologous-superfamily). The organism is the source species.

— Where its atoms are —

Atomic coordinates in PDBx/mmCIF format — the same representation the Protein Data Bank distributes. Each line of the _atom_site loop places one backbone atom in Cartesian space (units: ångströms, origin: arbitrary).

The six renders are orthographic views along the three Cartesian axes in both directions. Representation (cartoon, sticks, or surface) and color scheme (sequence-rainbow or by-chain) vary across proteins so the training set covers all the common visualization conventions.

— Local backbone conformation —

Eight-state secondary structure (DSSP): H is the canonical α-helix, G the tighter 3₁₀-helix, I the wider π-helix; E/B are β-structure, T and S are turns and bends, and '-' is everything else. DSSP derives these from the pattern of main-chain N–H···O=C hydrogen bonds, not from the sequence.

Three-state secondary structure (P-SEA) collapses the eight DSSP classes into helix (a), strand (b), and coil (c). P-SEA assigns these from Cα geometry alone — distances and angles — without requiring backbone oxygens, so it works on any Cα trace.

φ (phi) and ψ (psi) are the two rotatable backbone dihedrals per residue: φ is the C(i-1)–N–Cα–C torsion, ψ is the N–Cα–C–N(i+1) torsion, both in degrees on (−180°, 180°]. α-helical residues cluster near (−60°, −45°); β-strand residues near (−120°, +130°). A Ramachandran plot is simply a scatter of (φ, ψ) for every residue.

— Global shape and packing —

The geometric summary reports three shape descriptors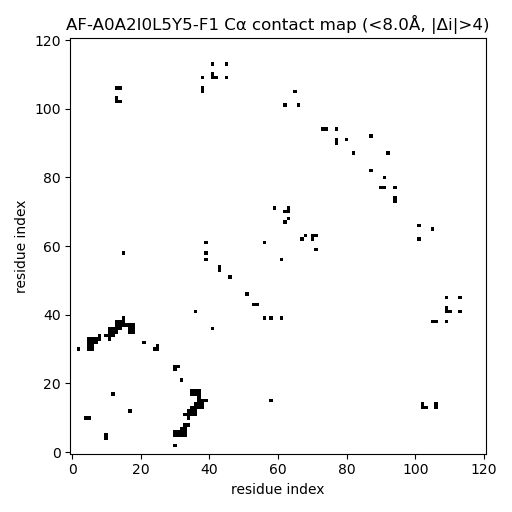. Rg (radius of gyration) measures how spread out the Cα atoms are about their centre of mass; compact globular proteins have small Rg, elongated or unfolded ones large. Cα contacts (<8 Å, |i−j|>4) count long-range residue pairs in spatial proximity — high for tightly packed folds, near zero for rods or random coil. The bounding-box extents give the protein's footprint along x, y, z in Å.

SASA measures how much of the protein is reachable by solvent. It is computed by rolling a water-sized probe over the atomic surface and summing the exposed area (Å²). Per-residue SASA distinguishes core (buried, low SASA) from surface (exposed, high SASA) residues; total SASA is a whole-molecule size measure.

Plot images: a contact map (which residues are close in 3D, as an N×N binary image), a Ramachandran scatter (backbone torsion angles, revealing secondary-structure composition at a glance), and — for AlphaFold structures — a PAE heatmap (pairwise prediction confidence).

— Structural neighborhood —

A 3Di character summarizes, for each residue, the relative orientation of the Cα frame of its nearest spatial neighbor. Because it encodes fold topology rather than chemistry, 3Di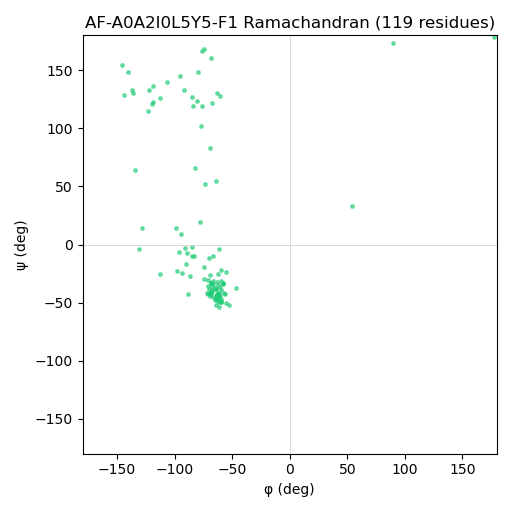 alignments detect remote structural similarity that sequence alignment misses.

The Foldseek neighbor list gives the closest experimentally determined structures in the PDB, ranked by structural alignment. TM-score near 1 means near-identical fold; near 0.3 means only rough topology match. This is how one finds what a novel AlphaFold prediction most resembles in the solved-structure universe.

— Confidence and disorder —

For AlphaFold models, the B-factor field carries pLDDT — the model's own estimate of local accuracy on a 0–100 scale. Regions with pLDDT<50 should be treated as essentially unmodeled; they often correspond to intrinsically disordered segments.

Crystallographic B-factors measure how much each atom's electron density is smeared out, in Å². They rise in mobile loops and surface residues and fall in the buried interior. In AlphaFold models this column is repurposed to hold pLDDT instead.

Predicted Aligned Error (PAE) is an AlphaFold confidence matrix: entry (i, j) is the expected error in the position of residue j, in ångströms, when the prediction is superimposed on the true structure at residue i. Low PAE within a block of residues means that block is internally rigid and well-predicted; high PAE between two blocks means their relative placement is uncertain even if each block individually is confident.